Protein AF-A0A2R6NZA5-F1 (afdb_monomer_lite)

Secondary structure (DSSP, 8-state):
--HHHHHHHTT-HHHHHHHHHHHHHGGG-EEHHHHHHHHHTT--TTTT-TTSPEESSS-TTT----

Radius of gyration: 12.31 Å; chains: 1; bounding box: 24×30×33 Å

pLDDT: mean 80.23, std 12.64, range [40.03, 90.69]

Structure (mmCIF, N/CA/C/O backbone):
data_AF-A0A2R6NZA5-F1
#
_entry.id   AF-A0A2R6NZA5-F1
#
loop_
_atom_site.group_PDB
_atom_site.id
_atom_site.type_symbol
_atom_site.label_atom_id
_atom_site.label_alt_id
_atom_site.label_comp_id
_atom_site.label_asym_id
_atom_site.label_entity_id
_atom_site.label_seq_id
_atom_site.pdbx_PDB_ins_code
_atom_site.Cartn_x
_atom_site.Cartn_y
_atom_site.Cartn_z
_atom_site.occupancy
_atom_site.B_iso_or_equiv
_atom_site.auth_seq_id
_atom_site.auth_comp_id
_atom_site.auth_asym_id
_atom_site.auth_atom_id
_atom_site.pdbx_PDB_model_num
ATOM 1 N N . MET A 1 1 ? 10.169 -3.499 18.513 1.00 48.97 1 MET A N 1
ATOM 2 C CA . MET A 1 1 ? 8.838 -4.114 18.713 1.00 48.97 1 MET A CA 1
ATOM 3 C C . MET A 1 1 ? 8.014 -3.830 17.463 1.00 48.97 1 MET A C 1
ATOM 5 O O . MET A 1 1 ? 8.295 -2.844 16.794 1.00 48.97 1 MET A O 1
ATOM 9 N N . GLY A 1 2 ? 7.201 -4.788 17.016 1.00 61.53 2 GLY A N 1
ATOM 10 C CA . GLY A 1 2 ? 6.740 -4.870 15.625 1.00 61.53 2 GLY A CA 1
ATOM 11 C C . GLY A 1 2 ? 5.742 -3.781 15.235 1.00 61.53 2 GLY A C 1
ATOM 12 O O . GLY A 1 2 ? 4.543 -3.979 15.407 1.00 61.53 2 GLY A O 1
ATOM 13 N N . LEU A 1 3 ? 6.246 -2.704 14.623 1.00 71.56 3 LEU A N 1
ATOM 14 C CA . LEU A 1 3 ? 5.467 -1.559 14.128 1.00 71.56 3 LEU A CA 1
ATOM 15 C C . LEU A 1 3 ? 4.253 -1.981 13.278 1.00 71.56 3 LEU A C 1
ATOM 17 O O . LEU A 1 3 ? 3.188 -1.383 13.383 1.00 71.56 3 LEU A O 1
ATOM 21 N N . ALA A 1 4 ? 4.380 -3.063 12.502 1.00 78.00 4 ALA A N 1
ATOM 22 C CA . ALA A 1 4 ? 3.283 -3.618 11.712 1.00 78.00 4 ALA A CA 1
ATOM 23 C C . ALA A 1 4 ? 2.114 -4.128 12.575 1.00 78.00 4 ALA A C 1
ATOM 25 O O . ALA A 1 4 ? 0.956 -3.860 12.271 1.00 78.00 4 ALA A O 1
ATOM 26 N N . ARG A 1 5 ? 2.398 -4.843 13.673 1.00 84.44 5 ARG A N 1
ATOM 27 C CA . ARG A 1 5 ? 1.359 -5.387 14.562 1.00 84.44 5 ARG A CA 1
ATOM 28 C C . ARG A 1 5 ? 0.641 -4.269 15.308 1.00 84.44 5 ARG A C 1
ATOM 30 O O . ARG A 1 5 ? -0.576 -4.310 15.441 1.00 84.44 5 ARG A O 1
ATOM 37 N N . GLU A 1 6 ? 1.389 -3.286 15.795 1.00 84.50 6 GLU A N 1
ATOM 38 C CA . GLU A 1 6 ? 0.821 -2.127 16.487 1.00 84.50 6 GLU A CA 1
ATOM 39 C C . GLU A 1 6 ? -0.074 -1.309 15.552 1.00 84.50 6 GLU A C 1
ATOM 41 O O . GLU A 1 6 ? -1.166 -0.915 15.956 1.00 84.50 6 GLU A O 1
ATOM 46 N N . ALA A 1 7 ? 0.327 -1.142 14.290 1.00 84.94 7 ALA A N 1
ATOM 47 C CA . ALA A 1 7 ? -0.483 -0.463 13.286 1.00 84.94 7 ALA A CA 1
ATOM 48 C C . ALA A 1 7 ? -1.779 -1.223 12.954 1.00 84.94 7 ALA A C 1
ATOM 50 O O . ALA A 1 7 ? -2.826 -0.608 12.779 1.00 84.94 7 ALA A O 1
ATOM 51 N N . ILE A 1 8 ? -1.750 -2.560 12.930 1.00 84.31 8 ILE A N 1
ATOM 52 C CA . ILE A 1 8 ? -2.966 -3.372 12.754 1.00 84.31 8 ILE A CA 1
ATOM 53 C C . ILE A 1 8 ? -3.917 -3.190 13.943 1.00 84.31 8 ILE A C 1
ATOM 55 O O . ILE A 1 8 ? -5.107 -2.968 13.742 1.00 84.31 8 ILE A O 1
ATOM 59 N N . VAL A 1 9 ? -3.402 -3.243 15.176 1.00 90.00 9 VAL A N 1
ATOM 60 C CA . VAL A 1 9 ? -4.224 -3.094 16.393 1.00 90.00 9 VAL A CA 1
ATOM 61 C C . VAL A 1 9 ? -4.829 -1.691 16.505 1.00 90.00 9 VAL A C 1
ATOM 63 O O . VAL A 1 9 ? -5.968 -1.560 16.938 1.00 90.00 9 VAL A O 1
ATOM 66 N N . ASN A 1 10 ? -4.096 -0.654 16.091 1.00 86.81 10 ASN A N 1
ATOM 67 C CA . ASN A 1 10 ? -4.566 0.735 16.121 1.00 86.81 10 ASN A CA 1
ATOM 68 C C . ASN A 1 10 ? -5.360 1.149 14.867 1.00 86.81 10 ASN A C 1
ATOM 70 O O . ASN A 1 10 ? -5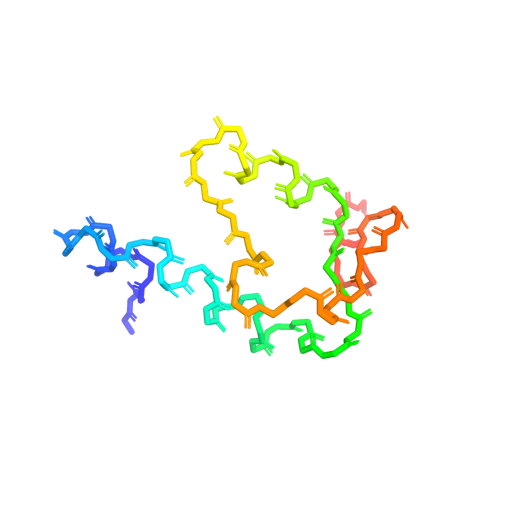.817 2.285 14.794 1.00 86.81 10 ASN A O 1
ATOM 74 N N . GLY A 1 11 ? -5.517 0.268 13.872 1.00 86.31 11 GLY A N 1
ATOM 75 C CA . GLY A 1 11 ? -6.194 0.593 12.610 1.00 86.31 11 GLY A CA 1
ATOM 76 C C . GLY A 1 11 ? -5.402 1.517 11.671 1.00 86.31 11 GLY A C 1
ATOM 77 O O . GLY A 1 11 ? -5.931 1.945 10.652 1.00 86.31 11 GLY A O 1
ATOM 78 N N . THR A 1 12 ? -4.129 1.787 11.966 1.00 88.31 12 THR A N 1
ATOM 79 C CA . THR A 1 12 ? -3.229 2.679 11.210 1.00 88.31 12 THR A CA 1
ATOM 80 C C . THR A 1 12 ? -2.294 1.918 10.259 1.00 88.31 12 THR A C 1
ATOM 82 O O . THR A 1 12 ? -1.245 2.406 9.833 1.00 88.31 12 THR A O 1
ATOM 85 N N . PHE A 1 13 ? -2.656 0.684 9.894 1.00 86.56 13 PHE A N 1
ATOM 86 C CA . PHE A 1 13 ? -1.871 -0.154 8.983 1.00 86.56 13 PHE A CA 1
ATOM 87 C C . PHE A 1 13 ? -1.560 0.499 7.617 1.00 86.56 13 PHE A C 1
ATOM 89 O O . PHE A 1 13 ? -0.413 0.391 7.173 1.00 86.56 13 PHE A O 1
ATOM 96 N N . PRO A 1 14 ? -2.492 1.224 6.961 1.00 88.50 14 PRO A N 1
ATOM 97 C CA . PRO A 1 14 ? -2.199 1.909 5.699 1.00 88.50 14 PRO A CA 1
ATOM 98 C C . PRO A 1 14 ? -1.116 2.985 5.848 1.00 88.50 14 PRO A C 1
ATOM 100 O O . PRO A 1 14 ? -0.254 3.129 4.983 1.00 88.50 14 PRO A O 1
ATOM 103 N N . GLU A 1 15 ? -1.128 3.721 6.958 1.00 89.00 15 GLU A N 1
ATOM 104 C CA . GLU A 1 15 ? -0.145 4.769 7.251 1.00 89.00 15 GLU A CA 1
ATOM 105 C C . GLU A 1 15 ? 1.238 4.164 7.489 1.00 89.00 15 GLU A C 1
ATOM 107 O O . GLU A 1 15 ? 2.231 4.624 6.921 1.00 89.00 15 GLU A O 1
ATOM 112 N N . TYR A 1 16 ? 1.289 3.065 8.246 1.00 89.44 16 TYR A N 1
ATOM 113 C CA . TYR A 1 16 ? 2.513 2.296 8.432 1.00 89.44 16 TYR A CA 1
ATOM 114 C C . TYR A 1 16 ? 3.100 1.819 7.097 1.00 89.44 16 TYR A C 1
ATOM 116 O O . TYR A 1 16 ? 4.301 1.978 6.870 1.00 89.44 16 TYR A O 1
ATOM 124 N N . LEU A 1 17 ? 2.272 1.279 6.193 1.00 88.69 17 LEU A N 1
ATOM 125 C CA . LEU A 1 17 ? 2.721 0.832 4.872 1.00 88.69 17 LEU A CA 1
ATOM 126 C C . LEU A 1 17 ? 3.305 1.979 4.044 1.00 88.69 17 LEU A C 1
ATOM 128 O O . LEU A 1 17 ? 4.379 1.819 3.466 1.00 88.69 17 LEU A O 1
ATOM 132 N N . LYS A 1 18 ? 2.651 3.145 4.023 1.00 87.69 18 LYS A N 1
ATOM 133 C CA . LYS A 1 18 ? 3.159 4.332 3.316 1.00 87.69 18 LYS A CA 1
ATOM 134 C C . LYS A 1 18 ? 4.540 4.744 3.837 1.00 87.69 18 LYS A C 1
ATOM 136 O O . LYS A 1 18 ? 5.465 4.936 3.046 1.00 87.69 18 LYS A O 1
ATOM 141 N N . SER A 1 19 ? 4.719 4.810 5.159 1.00 88.31 19 SER A N 1
ATOM 142 C CA . SER A 1 19 ? 6.022 5.109 5.771 1.00 88.31 19 SER A CA 1
ATOM 143 C C . SER A 1 19 ? 7.067 4.024 5.502 1.00 88.31 19 SER A C 1
ATOM 145 O O . SER A 1 19 ? 8.228 4.344 5.241 1.00 88.31 19 SER A O 1
ATOM 147 N N . PHE A 1 20 ? 6.673 2.750 5.529 1.00 88.7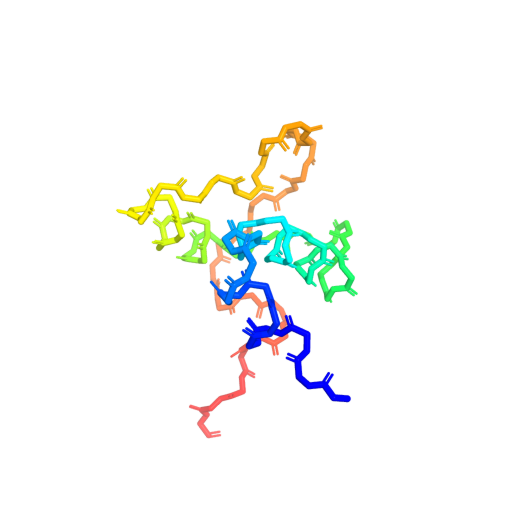5 20 PHE A N 1
ATOM 148 C CA . PHE A 1 20 ? 7.556 1.625 5.238 1.00 88.75 20 PHE A CA 1
ATOM 149 C C . PHE A 1 20 ? 8.073 1.673 3.796 1.00 88.75 20 PHE A C 1
ATOM 151 O O . PHE A 1 20 ? 9.283 1.610 3.584 1.00 88.75 20 PHE A O 1
ATOM 158 N N . PHE A 1 21 ? 7.182 1.833 2.812 1.00 87.94 21 PHE A N 1
ATOM 159 C CA . PHE A 1 21 ? 7.553 1.904 1.397 1.00 87.94 21 PHE A CA 1
ATOM 160 C C . PHE A 1 21 ? 8.448 3.107 1.108 1.00 87.94 21 PHE A C 1
ATOM 162 O O . PHE A 1 21 ? 9.470 2.955 0.437 1.00 87.94 21 PHE A O 1
ATOM 169 N N . TRP A 1 22 ? 8.134 4.268 1.687 1.00 86.06 22 TRP A N 1
ATOM 170 C CA . TRP A 1 22 ? 8.988 5.446 1.584 1.00 86.06 22 TRP A CA 1
ATOM 171 C C . TRP A 1 22 ? 10.385 5.201 2.162 1.00 86.06 22 TRP A C 1
ATOM 173 O O . TRP A 1 22 ? 11.383 5.491 1.513 1.00 86.06 22 TRP A O 1
ATOM 183 N N . ASN A 1 23 ? 10.483 4.625 3.359 1.00 87.00 23 ASN A N 1
ATOM 184 C CA . ASN A 1 23 ? 11.778 4.353 3.978 1.00 87.00 23 ASN A CA 1
ATOM 185 C C . ASN A 1 23 ? 12.570 3.260 3.231 1.00 87.00 23 ASN A C 1
ATOM 187 O O . ASN A 1 23 ? 13.800 3.269 3.221 1.00 87.00 23 ASN A O 1
ATOM 191 N N . TYR A 1 24 ? 11.879 2.305 2.603 1.00 85.25 24 TYR A N 1
ATOM 192 C CA . TYR A 1 24 ? 12.505 1.164 1.938 1.00 85.25 24 TYR A CA 1
ATOM 193 C C . TYR A 1 24 ? 12.954 1.461 0.497 1.00 85.25 24 TYR A C 1
ATOM 195 O O . TYR A 1 24 ? 14.079 1.108 0.110 1.00 85.25 24 TYR A O 1
ATOM 203 N N . PHE A 1 25 ? 12.088 2.096 -0.298 1.00 83.19 25 PHE A N 1
ATOM 204 C CA . PHE A 1 25 ? 12.322 2.412 -1.710 1.00 83.19 25 PHE A CA 1
ATOM 205 C C . PHE A 1 25 ? 12.723 3.873 -1.933 1.00 83.19 25 PHE A C 1
ATOM 207 O O . PHE A 1 25 ? 13.523 4.145 -2.831 1.00 83.19 25 PHE A O 1
ATOM 214 N N . GLY A 1 26 ? 12.224 4.799 -1.111 1.00 81.94 26 GLY A N 1
ATOM 215 C CA . GLY A 1 26 ? 12.417 6.236 -1.296 1.00 81.94 26 GLY A CA 1
ATOM 216 C C . GLY A 1 26 ? 11.976 6.680 -2.688 1.00 81.94 26 GLY A C 1
ATOM 217 O O . GLY A 1 26 ? 10.929 6.270 -3.180 1.00 81.94 26 GLY A O 1
ATOM 218 N N . ASP A 1 27 ? 12.836 7.453 -3.347 1.00 77.31 27 ASP A N 1
ATOM 219 C CA . ASP A 1 27 ? 12.606 7.984 -4.697 1.00 77.31 27 ASP A CA 1
ATOM 220 C C . ASP A 1 27 ? 12.947 6.989 -5.827 1.00 77.31 27 ASP A C 1
ATOM 222 O O . ASP A 1 27 ? 12.798 7.284 -7.010 1.00 77.31 27 ASP A O 1
ATOM 226 N N . LYS A 1 28 ? 13.416 5.773 -5.498 1.00 77.19 28 LYS A N 1
ATOM 227 C CA . LYS A 1 28 ? 13.785 4.768 -6.519 1.00 77.19 28 LYS A CA 1
ATOM 228 C C . LYS A 1 28 ? 12.584 4.227 -7.293 1.00 77.19 28 LYS A C 1
ATOM 230 O O . LYS A 1 28 ? 12.765 3.599 -8.334 1.00 77.19 28 LYS A O 1
ATOM 235 N N . GLY A 1 29 ? 11.388 4.476 -6.773 1.00 83.19 29 GLY A N 1
ATOM 236 C CA . GLY A 1 29 ? 10.130 4.047 -7.341 1.00 83.19 29 GLY A CA 1
ATOM 237 C C . GLY A 1 29 ? 9.585 2.765 -6.722 1.00 83.19 29 GLY A C 1
ATOM 238 O O . GLY A 1 29 ? 10.326 1.925 -6.201 1.00 83.19 29 GLY A O 1
ATOM 239 N N . TYR A 1 30 ? 8.261 2.643 -6.752 1.00 87.62 30 TYR A N 1
ATOM 240 C CA . TYR A 1 30 ? 7.522 1.525 -6.179 1.00 87.62 30 TYR A CA 1
ATOM 241 C C . TYR A 1 30 ? 7.199 0.499 -7.262 1.00 87.62 30 TYR A C 1
ATOM 243 O O . TYR A 1 30 ? 6.805 0.880 -8.364 1.00 87.62 30 TYR A O 1
ATOM 251 N N . PRO A 1 31 ? 7.347 -0.802 -6.983 1.00 86.69 31 PRO A N 1
ATOM 252 C CA . PRO A 1 31 ? 7.022 -1.816 -7.967 1.00 86.69 31 PRO A CA 1
ATOM 253 C C . PRO A 1 31 ? 5.517 -1.850 -8.243 1.00 86.69 31 PRO A C 1
ATOM 255 O O . PRO A 1 31 ? 4.702 -1.848 -7.316 1.00 86.69 31 PRO A O 1
ATOM 258 N N . GLU A 1 32 ? 5.158 -1.920 -9.523 1.00 87.00 32 GLU A N 1
ATOM 259 C CA . GLU A 1 32 ? 3.768 -1.901 -9.989 1.00 87.00 32 GLU A CA 1
ATOM 260 C C . GLU A 1 32 ? 2.919 -2.996 -9.331 1.00 87.00 32 GLU A C 1
ATOM 262 O O . GLU A 1 32 ? 1.795 -2.742 -8.896 1.00 87.00 32 GLU A O 1
ATOM 267 N N . TRP A 1 33 ? 3.483 -4.197 -9.166 1.00 86.81 33 TRP A N 1
ATOM 268 C CA . TRP A 1 33 ? 2.793 -5.313 -8.523 1.00 86.81 33 TRP A CA 1
ATOM 269 C C . TRP A 1 33 ? 2.410 -5.007 -7.066 1.00 86.81 33 TRP A C 1
ATOM 271 O O . TRP A 1 33 ? 1.315 -5.374 -6.643 1.00 86.81 33 TRP A O 1
ATOM 281 N N . CYS A 1 34 ? 3.254 -4.294 -6.304 1.00 88.06 34 CYS A N 1
ATOM 282 C CA . CYS A 1 34 ? 2.922 -3.892 -4.932 1.00 88.06 34 CYS A CA 1
ATOM 283 C C . CYS A 1 34 ? 1.808 -2.852 -4.916 1.00 88.06 34 CYS A C 1
ATOM 285 O O . CYS A 1 34 ? 0.886 -2.960 -4.111 1.00 88.06 34 CYS A O 1
ATOM 287 N N . VAL A 1 35 ? 1.898 -1.843 -5.789 1.00 89.31 35 VAL A N 1
ATOM 288 C CA . VAL A 1 35 ? 0.899 -0.770 -5.863 1.00 89.31 35 VAL A CA 1
ATOM 289 C C . VAL A 1 35 ? -0.467 -1.356 -6.211 1.00 89.31 35 VAL A C 1
ATOM 291 O O . VAL A 1 35 ? -1.447 -1.065 -5.531 1.00 89.31 35 VAL A O 1
ATOM 294 N N . ASN A 1 36 ? -0.528 -2.245 -7.202 1.00 89.44 36 ASN A N 1
ATOM 295 C CA . ASN A 1 36 ? -1.773 -2.890 -7.610 1.00 89.44 36 ASN A CA 1
ATOM 296 C C . ASN A 1 36 ? -2.332 -3.832 -6.532 1.00 89.44 36 ASN A C 1
ATOM 298 O O . ASN A 1 36 ? -3.532 -3.796 -6.258 1.00 89.44 36 ASN A O 1
ATOM 302 N N . ALA A 1 37 ? -1.483 -4.634 -5.879 1.00 89.06 37 ALA A N 1
ATOM 303 C CA . ALA A 1 37 ? -1.914 -5.535 -4.809 1.00 89.06 37 ALA A CA 1
ATOM 304 C C . ALA A 1 37 ? -2.503 -4.770 -3.614 1.00 89.06 37 ALA A C 1
ATOM 306 O O . ALA 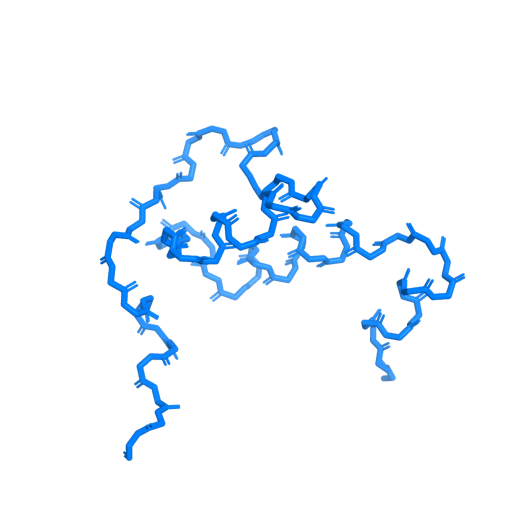A 1 37 ? -3.572 -5.116 -3.113 1.00 89.06 37 ALA A O 1
ATOM 307 N N . LEU A 1 38 ? -1.832 -3.699 -3.184 1.00 90.50 38 LEU A N 1
ATOM 308 C CA . LEU A 1 38 ? -2.289 -2.876 -2.068 1.00 90.50 38 LEU A CA 1
ATOM 309 C C . LEU A 1 38 ? -3.540 -2.071 -2.427 1.00 90.50 38 LEU A C 1
ATOM 311 O O . LEU A 1 38 ? -4.464 -1.980 -1.618 1.00 90.50 38 LEU A O 1
ATOM 315 N N . ARG A 1 39 ? -3.647 -1.593 -3.668 1.00 90.69 39 ARG A N 1
ATOM 316 C CA . ARG A 1 39 ? -4.859 -0.923 -4.147 1.00 90.69 39 ARG A CA 1
ATOM 317 C C . ARG A 1 39 ? -6.073 -1.856 -4.134 1.00 90.69 39 ARG A C 1
ATOM 319 O O . ARG A 1 39 ? -7.165 -1.409 -3.797 1.00 90.69 39 ARG A O 1
ATOM 326 N N . SER A 1 40 ? -5.892 -3.153 -4.408 1.00 89.12 40 SER A N 1
ATOM 327 C CA . SER A 1 40 ? -6.974 -4.148 -4.330 1.00 89.12 40 SER A CA 1
ATOM 328 C C . SER A 1 40 ? -7.550 -4.325 -2.920 1.00 89.12 40 SER A C 1
ATOM 330 O O . SER A 1 40 ? -8.688 -4.768 -2.791 1.00 89.12 40 SER A O 1
ATOM 332 N N . VAL A 1 41 ? -6.790 -3.990 -1.874 1.00 88.94 41 VAL A N 1
ATOM 333 C CA . VAL A 1 41 ? -7.251 -4.022 -0.475 1.00 88.94 41 VAL A CA 1
ATOM 334 C C . VAL A 1 41 ? -7.591 -2.626 0.064 1.00 88.94 41 VAL A C 1
ATOM 336 O O . VAL A 1 41 ? -7.787 -2.460 1.265 1.00 88.94 41 VAL A O 1
ATOM 339 N N . GLY A 1 42 ? -7.673 -1.622 -0.816 1.00 88.44 42 GLY A N 1
ATOM 340 C CA . GLY A 1 42 ? -8.037 -0.247 -0.464 1.00 88.44 42 GLY A CA 1
ATOM 341 C C . GLY A 1 42 ? -6.880 0.614 0.048 1.00 88.44 42 GLY A C 1
ATOM 342 O O . GLY A 1 42 ? -7.125 1.656 0.648 1.00 88.44 42 GLY A O 1
ATOM 343 N N . VAL A 1 43 ? -5.626 0.207 -0.168 1.00 89.50 43 VAL A N 1
ATOM 344 C CA . VAL A 1 43 ? -4.436 0.968 0.236 1.00 89.50 43 VAL A CA 1
ATOM 345 C C . VAL A 1 43 ? -3.762 1.571 -0.994 1.00 89.50 43 VAL A C 1
ATOM 347 O O . VAL A 1 43 ? -3.138 0.861 -1.779 1.00 89.50 43 VAL A O 1
ATOM 350 N N . ASP A 1 44 ? -3.837 2.893 -1.147 1.00 90.44 44 ASP A N 1
ATOM 351 C CA . ASP A 1 44 ? -3.136 3.602 -2.219 1.00 90.44 44 ASP A CA 1
ATOM 352 C C . ASP A 1 44 ? -1.797 4.177 -1.725 1.00 90.44 44 ASP A C 1
ATOM 354 O O . ASP A 1 44 ? -1.744 5.070 -0.879 1.00 90.44 44 ASP A O 1
ATOM 358 N N . LEU A 1 45 ? -0.689 3.630 -2.238 1.00 86.81 45 LEU A N 1
ATOM 359 C CA . LEU A 1 45 ? 0.670 4.043 -1.859 1.00 86.81 45 LEU A CA 1
ATOM 360 C C . LEU A 1 45 ? 1.103 5.384 -2.469 1.00 86.81 45 LEU A C 1
ATOM 362 O O . LEU A 1 45 ? 2.069 5.978 -1.991 1.00 86.81 45 LEU A O 1
ATOM 366 N N . LEU A 1 46 ? 0.436 5.823 -3.538 1.00 87.56 46 LEU A N 1
ATOM 367 C CA . LEU A 1 46 ? 0.759 7.049 -4.274 1.00 87.56 46 LEU A CA 1
ATOM 368 C C . LEU A 1 46 ? -0.057 8.249 -3.774 1.00 87.56 46 LEU A C 1
ATOM 370 O O . LEU A 1 46 ? 0.156 9.383 -4.206 1.00 87.56 46 LEU A O 1
ATOM 374 N N . GLU A 1 47 ? -0.977 8.013 -2.841 1.00 86.69 47 GLU A N 1
ATOM 375 C CA . GLU A 1 47 ? -1.827 9.033 -2.254 1.00 86.69 47 GLU A CA 1
ATOM 376 C C . GLU A 1 47 ? -0.983 10.122 -1.575 1.00 86.69 47 GLU A C 1
ATOM 378 O O . GLU A 1 47 ? -0.248 9.874 -0.615 1.00 86.69 47 GLU A O 1
ATOM 383 N N . GLY A 1 48 ? -1.086 11.347 -2.096 1.00 81.94 48 GLY A N 1
ATOM 384 C CA . GLY A 1 48 ? -0.332 12.508 -1.620 1.00 81.94 48 GLY A CA 1
ATOM 385 C C . GLY A 1 48 ? 1.084 12.645 -2.190 1.00 81.94 48 GLY A C 1
ATOM 386 O O . GLY A 1 48 ? 1.742 13.634 -1.874 1.00 81.94 48 GLY A O 1
ATOM 387 N N . ARG A 1 49 ? 1.552 11.698 -3.021 1.00 82.00 49 ARG A N 1
ATOM 388 C CA . ARG A 1 49 ? 2.848 11.750 -3.732 1.00 82.00 49 ARG A CA 1
ATOM 389 C C . ARG A 1 49 ? 2.747 11.135 -5.136 1.00 82.00 49 ARG A C 1
ATOM 391 O O . ARG A 1 49 ? 3.271 10.043 -5.374 1.00 82.00 49 AR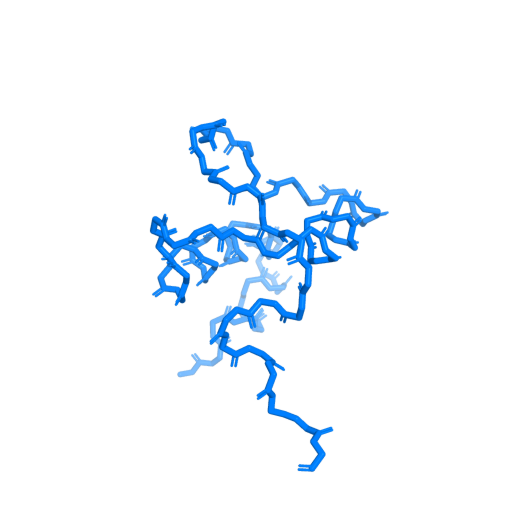G A O 1
ATOM 398 N N . PRO A 1 50 ? 2.063 11.811 -6.077 1.00 77.81 50 PRO A N 1
ATOM 399 C CA . PRO A 1 50 ? 1.919 11.335 -7.456 1.00 77.81 50 PRO A CA 1
ATOM 400 C C . PRO A 1 50 ? 3.246 11.329 -8.238 1.00 77.81 50 PRO A C 1
ATOM 402 O O . PRO A 1 50 ? 3.328 10.744 -9.313 1.00 77.81 50 PRO A O 1
ATOM 405 N N . ASP A 1 51 ? 4.274 11.986 -7.706 1.00 82.81 51 ASP A N 1
ATOM 406 C CA . ASP A 1 51 ? 5.640 12.068 -8.228 1.00 82.81 51 ASP A CA 1
ATOM 407 C C . ASP A 1 51 ? 6.456 10.770 -8.077 1.00 82.81 51 ASP A C 1
ATOM 409 O O . ASP A 1 51 ? 7.445 10.585 -8.794 1.00 82.81 51 ASP A O 1
ATOM 413 N N . ILE A 1 52 ? 6.038 9.840 -7.208 1.00 84.75 52 ILE A N 1
ATOM 414 C CA . ILE A 1 52 ? 6.731 8.559 -7.039 1.00 84.75 52 ILE A CA 1
ATOM 415 C C . ILE A 1 52 ? 6.624 7.736 -8.325 1.00 84.75 52 ILE A C 1
ATOM 417 O O . ILE A 1 52 ? 5.537 7.383 -8.786 1.00 84.75 52 ILE A O 1
ATOM 421 N N . LYS A 1 53 ? 7.775 7.352 -8.878 1.00 85.94 53 LYS A N 1
ATOM 422 C CA . LYS A 1 53 ? 7.828 6.508 -10.075 1.00 85.94 53 LYS A CA 1
ATOM 423 C C . LYS A 1 53 ? 7.292 5.113 -9.772 1.00 85.94 53 LYS A C 1
ATOM 425 O O . LYS A 1 53 ? 7.771 4.450 -8.859 1.00 85.94 53 LYS A O 1
ATOM 430 N N . VAL A 1 54 ? 6.348 4.630 -10.570 1.00 86.50 54 VAL A N 1
ATOM 431 C CA . VAL A 1 54 ? 5.970 3.213 -10.559 1.00 86.50 54 VAL A CA 1
ATOM 432 C C . VAL A 1 54 ? 6.875 2.475 -11.539 1.00 86.50 54 VAL A C 1
ATOM 434 O O . VAL A 1 54 ? 6.987 2.871 -12.697 1.00 86.50 54 VAL A O 1
ATOM 437 N N . VAL A 1 55 ? 7.563 1.436 -11.069 1.00 85.19 55 VAL A N 1
ATOM 438 C CA . VAL A 1 55 ? 8.500 0.650 -11.882 1.00 85.19 55 VAL A CA 1
ATOM 439 C C . VAL A 1 55 ? 7.915 -0.726 -12.195 1.00 85.19 55 VAL A C 1
ATOM 441 O O . VAL A 1 55 ? 7.413 -1.418 -11.308 1.00 85.19 55 VAL A O 1
ATOM 444 N N . GLY A 1 56 ? 7.980 -1.130 -13.465 1.00 74.25 56 GLY A N 1
ATOM 445 C CA . GLY A 1 56 ? 7.625 -2.483 -13.893 1.00 74.25 56 GLY A CA 1
ATOM 446 C C . GLY A 1 56 ? 8.717 -3.489 -13.510 1.00 74.25 56 GLY A C 1
ATOM 447 O O . GLY A 1 56 ? 9.904 -3.195 -13.651 1.00 74.25 56 GLY A O 1
ATOM 448 N N . GLY A 1 57 ? 8.325 -4.670 -13.022 1.00 69.62 57 GLY A N 1
ATOM 449 C CA . GLY A 1 57 ? 9.236 -5.747 -12.600 1.00 69.62 57 GLY A CA 1
ATOM 450 C C . GLY A 1 57 ? 9.298 -5.958 -11.081 1.00 69.62 57 GLY A C 1
ATOM 451 O O . GLY A 1 57 ? 8.631 -5.258 -10.321 1.00 69.62 57 GLY A O 1
ATOM 452 N N . GLY A 1 58 ? 10.103 -6.929 -10.628 1.00 60.53 58 GLY A N 1
ATOM 453 C CA . GLY A 1 58 ? 10.176 -7.411 -9.236 1.00 60.53 58 GLY A CA 1
ATOM 454 C C . GLY A 1 58 ? 10.504 -6.364 -8.162 1.00 60.53 58 GLY A C 1
ATOM 455 O O . GLY A 1 58 ? 10.444 -6.669 -6.980 1.00 60.53 58 GLY A O 1
ATOM 456 N N . GLY A 1 59 ? 10.768 -5.108 -8.529 1.00 58.16 59 GLY A N 1
ATOM 457 C CA . GLY A 1 59 ? 11.260 -4.070 -7.633 1.00 58.16 59 GLY A CA 1
ATOM 458 C C . GLY A 1 59 ? 12.726 -4.334 -7.312 1.00 58.16 59 GLY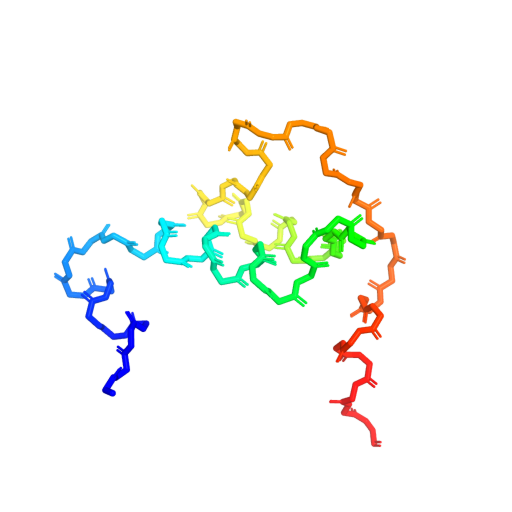 A C 1
ATOM 459 O O . GLY A 1 59 ? 13.083 -5.416 -6.860 1.00 58.16 59 GLY A O 1
ATOM 460 N N . ALA A 1 60 ? 13.588 -3.336 -7.509 1.00 55.69 60 ALA A N 1
ATOM 461 C CA . ALA A 1 60 ? 15.055 -3.459 -7.472 1.00 55.69 60 ALA A CA 1
ATOM 462 C C . ALA A 1 60 ? 15.676 -4.026 -6.167 1.00 55.69 60 ALA A C 1
ATOM 464 O O . ALA A 1 60 ? 16.895 -4.105 -6.051 1.00 55.69 60 ALA A O 1
ATOM 465 N N . LYS A 1 61 ? 14.862 -4.370 -5.163 1.00 57.53 61 LYS A N 1
ATOM 466 C CA . LYS A 1 61 ? 15.270 -4.966 -3.886 1.00 57.53 61 LYS A CA 1
ATOM 467 C C . LYS A 1 61 ? 14.511 -6.248 -3.495 1.00 57.53 61 LYS A C 1
ATOM 469 O O . LYS A 1 61 ? 14.953 -6.902 -2.556 1.00 57.53 61 LYS A O 1
ATOM 474 N N . TRP A 1 62 ? 13.402 -6.589 -4.162 1.00 58.06 62 TRP A N 1
ATOM 475 C CA . TRP A 1 62 ? 12.578 -7.770 -3.843 1.00 58.06 62 TRP A CA 1
ATOM 47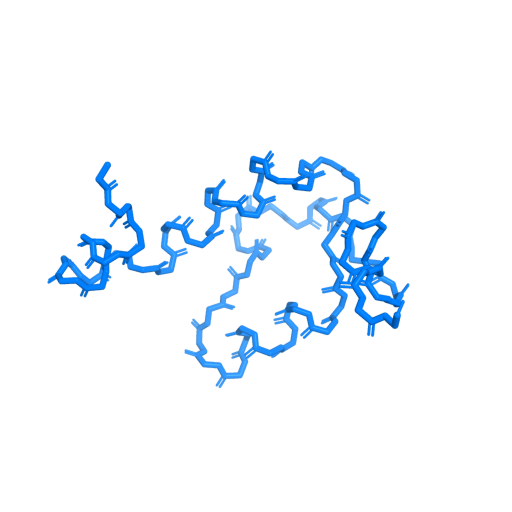6 C C . TRP A 1 62 ? 12.820 -8.950 -4.790 1.00 58.06 62 TRP A C 1
ATOM 478 O O . TRP A 1 62 ? 12.282 -10.030 -4.565 1.00 58.06 62 TRP A O 1
ATOM 488 N N . ASP A 1 63 ? 13.711 -8.777 -5.769 1.00 55.28 63 ASP A N 1
ATOM 489 C CA . ASP A 1 63 ? 14.376 -9.857 -6.503 1.00 55.28 63 ASP A CA 1
ATOM 490 C C . ASP A 1 63 ? 15.371 -10.597 -5.580 1.00 55.28 63 ASP A C 1
ATOM 492 O O . ASP A 1 63 ? 16.590 -10.503 -5.695 1.00 55.28 63 ASP A O 1
ATOM 496 N N . ARG A 1 64 ? 14.836 -11.229 -4.533 1.00 55.69 64 ARG A N 1
ATOM 497 C CA . ARG A 1 64 ? 15.512 -12.213 -3.685 1.00 55.69 64 ARG A CA 1
ATOM 498 C C . ARG A 1 64 ? 14.475 -13.223 -3.220 1.00 55.69 64 ARG A C 1
ATOM 500 O O . ARG A 1 64 ? 13.903 -13.058 -2.145 1.00 55.69 64 ARG A O 1
ATOM 507 N N . ALA A 1 65 ? 14.250 -14.232 -4.049 1.00 45.28 65 ALA A N 1
ATOM 508 C CA . ALA A 1 65 ? 13.834 -15.575 -3.654 1.00 45.28 65 ALA A CA 1
ATOM 509 C C . ALA A 1 65 ? 13.872 -16.495 -4.891 1.00 45.28 65 ALA A C 1
ATOM 511 O O . ALA A 1 65 ? 12.828 -16.949 -5.351 1.00 45.28 65 ALA A O 1
ATOM 512 N N . ASP A 1 66 ? 15.071 -16.716 -5.434 1.00 40.03 66 ASP A N 1
ATOM 513 C CA . ASP A 1 66 ? 15.468 -18.029 -5.961 1.00 40.03 66 ASP A CA 1
ATOM 514 C C . ASP A 1 66 ? 16.787 -18.404 -5.271 1.00 40.03 66 ASP A C 1
ATOM 516 O O . ASP A 1 66 ? 17.753 -17.609 -5.378 1.00 40.03 66 ASP A O 1
#

Foldseek 3Di:
DDPCVVCVVVVNNLVVVLVVCCVPCNQVADEPVVQVVCVVVVRHSCVPPVVGHHDYDCRPPNPPDD

Organism: NCBI:txid98765

Sequence (66 aa):
MGLAREAIVNGTFPEYLKSFFWNYFGDKGYPEWCVNALRSVGVDLLEGRPDIKVVGGGGAKWDRAD